Protein AF-A0A6F9C9N7-F1 (afdb_monomer_lite)

Foldseek 3Di:
DAPPVRHDDPDLDDAAALPDDDPSNVVVLVVLVVQLVVLVVLCVVLPDPPDDPVVSVVSNVSSVVSNVVSVVVNVVNVVRHPD

Radius of gyration: 18.3 Å; chains: 1; bounding box: 35×24×59 Å

Secondary structure (DSSP, 8-state):
-B-TT--B---SS-TT-TT---HHHHHHHHHHHHHHHHHHHHHHHHTSTTS-HHHHHHHHHHHHHHHHHHHHHHHHHHHHH--

Structure (mmCIF, N/CA/C/O backbone):
data_AF-A0A6F9C9N7-F1
#
_entry.id   AF-A0A6F9C9N7-F1
#
loop_
_atom_site.group_PDB
_atom_site.id
_atom_site.type_symbol
_atom_site.label_atom_id
_atom_site.label_alt_id
_atom_site.label_comp_id
_atom_site.label_asym_id
_atom_site.label_entity_id
_atom_site.label_seq_id
_atom_site.pdbx_PDB_ins_code
_atom_site.Cartn_x
_atom_site.Cartn_y
_atom_site.Cartn_z
_atom_site.occupancy
_atom_site.B_iso_or_equiv
_atom_site.auth_seq_id
_atom_site.auth_comp_id
_atom_site.auth_asym_id
_atom_site.auth_atom_id
_atom_site.pdbx_PDB_model_num
ATOM 1 N N . MET A 1 1 ? 10.375 2.048 -26.158 1.00 49.19 1 MET A N 1
ATOM 2 C CA . MET A 1 1 ? 9.294 2.358 -27.114 1.00 49.19 1 MET A CA 1
ATOM 3 C C . MET A 1 1 ? 9.222 3.869 -27.211 1.00 49.19 1 MET A C 1
ATOM 5 O O . MET A 1 1 ? 8.764 4.515 -26.276 1.00 49.19 1 MET A O 1
ATOM 9 N N . THR A 1 2 ? 9.831 4.420 -28.250 1.00 45.06 2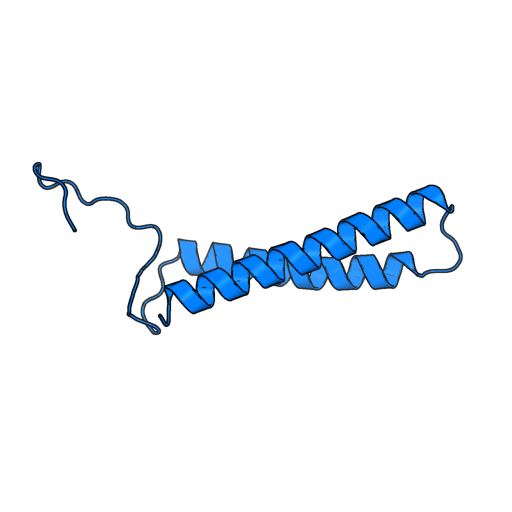 THR A N 1
ATOM 10 C 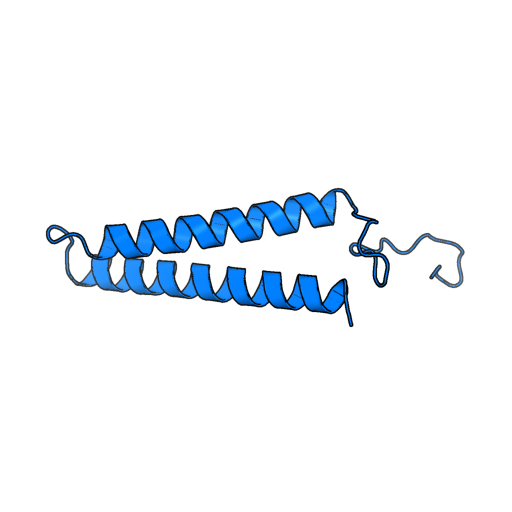CA . THR A 1 2 ? 9.979 5.864 -28.468 1.00 45.06 2 THR A CA 1
ATOM 11 C C . THR A 1 2 ? 8.792 6.354 -29.291 1.00 45.06 2 THR A C 1
ATOM 13 O O . THR A 1 2 ? 8.233 5.573 -30.058 1.00 45.06 2 THR A O 1
ATOM 16 N N . ASP A 1 3 ? 8.370 7.602 -29.100 1.00 52.16 3 ASP A N 1
ATOM 17 C CA . ASP A 1 3 ? 7.360 8.202 -29.976 1.00 52.16 3 ASP A CA 1
ATOM 18 C C . ASP A 1 3 ? 7.929 8.449 -31.385 1.00 52.16 3 ASP A C 1
ATOM 20 O O . ASP A 1 3 ? 9.152 8.484 -31.541 1.00 52.16 3 ASP A O 1
ATOM 24 N N . GLU A 1 4 ? 7.078 8.661 -32.394 1.00 60.09 4 GLU A N 1
ATOM 25 C CA . GLU A 1 4 ? 7.503 8.874 -33.797 1.00 60.09 4 GLU A CA 1
ATOM 26 C C . GLU A 1 4 ? 8.447 10.085 -33.981 1.00 60.09 4 GLU A C 1
ATOM 28 O O . GLU A 1 4 ? 9.141 10.193 -34.986 1.00 60.09 4 GLU A O 1
ATOM 33 N N . HIS A 1 5 ? 8.555 10.947 -32.962 1.00 61.62 5 HIS A N 1
ATOM 34 C CA . HIS A 1 5 ? 9.435 12.119 -32.898 1.00 61.62 5 HIS A CA 1
ATOM 35 C C . HIS A 1 5 ? 10.716 11.909 -32.057 1.00 61.62 5 HIS A C 1
ATOM 37 O O . HIS A 1 5 ? 11.401 12.868 -31.714 1.00 61.62 5 HIS A O 1
ATOM 43 N N . GLY A 1 6 ? 11.061 10.674 -31.670 1.00 59.81 6 GLY A N 1
ATOM 44 C CA . GLY A 1 6 ? 12.320 10.379 -30.966 1.00 59.81 6 GLY A CA 1
ATOM 45 C C . GLY A 1 6 ? 12.350 10.760 -29.477 1.00 59.81 6 GLY A C 1
ATOM 46 O O . GLY A 1 6 ? 13.367 10.573 -28.810 1.00 59.81 6 GLY A O 1
ATOM 47 N N . HIS A 1 7 ? 11.237 11.236 -28.915 1.00 61.47 7 HIS A N 1
ATOM 48 C CA . HIS A 1 7 ? 11.133 11.551 -27.491 1.00 61.47 7 HIS A CA 1
ATOM 49 C C . HIS A 1 7 ? 11.012 10.266 -26.658 1.00 61.47 7 HIS A C 1
ATOM 51 O O . HIS A 1 7 ? 10.165 9.404 -26.926 1.00 61.47 7 HIS A O 1
ATOM 57 N N . GLN A 1 8 ? 11.851 10.135 -25.623 1.00 55.75 8 GLN A N 1
ATOM 58 C CA . GLN A 1 8 ? 11.735 9.047 -24.653 1.00 55.75 8 GLN A CA 1
ATOM 59 C C . GLN A 1 8 ? 10.396 9.176 -23.925 1.00 55.75 8 GLN A C 1
ATOM 61 O O . GLN A 1 8 ? 10.206 10.076 -23.109 1.00 55.75 8 GLN A O 1
ATOM 66 N N . ARG A 1 9 ? 9.457 8.272 -24.221 1.00 57.66 9 ARG A N 1
ATOM 67 C CA . ARG A 1 9 ? 8.214 8.166 -23.456 1.00 57.66 9 ARG A CA 1
ATOM 68 C C . ARG A 1 9 ? 8.599 7.781 -22.023 1.00 57.66 9 ARG A C 1
ATOM 70 O O . ARG A 1 9 ? 9.239 6.737 -21.863 1.00 57.66 9 ARG A O 1
ATOM 77 N N . PRO A 1 10 ? 8.270 8.591 -21.001 1.00 53.47 10 PRO A N 1
ATOM 78 C CA . PRO A 1 10 ? 8.603 8.264 -19.624 1.00 53.47 10 PRO A CA 1
ATOM 79 C C . PRO A 1 10 ? 7.831 7.004 -19.236 1.00 53.47 10 PRO A C 1
ATOM 81 O O . PRO A 1 10 ? 6.628 7.030 -18.989 1.00 53.47 10 PRO A O 1
ATOM 84 N N . VAL A 1 11 ? 8.526 5.872 -19.236 1.00 55.59 11 VAL A N 1
ATOM 85 C CA . VAL A 1 11 ? 7.988 4.614 -18.738 1.00 55.59 11 VAL A CA 1
ATOM 86 C C . VAL A 1 11 ? 8.195 4.605 -17.230 1.00 55.59 11 VAL A C 1
ATOM 88 O O . VAL A 1 11 ? 9.314 4.494 -16.742 1.00 55.59 11 VAL A O 1
ATOM 91 N N . ALA A 1 12 ? 7.104 4.771 -16.482 1.00 52.34 12 ALA A N 1
ATOM 92 C CA . ALA A 1 12 ? 7.134 4.721 -15.020 1.00 52.34 12 ALA A CA 1
ATOM 93 C C . ALA A 1 12 ? 7.446 3.312 -14.482 1.00 52.34 12 ALA A C 1
ATOM 95 O O . ALA A 1 12 ? 7.778 3.178 -13.306 1.00 52.34 12 ALA A O 1
ATOM 96 N N . PHE A 1 13 ? 7.360 2.286 -15.341 1.00 54.25 13 PHE A N 1
ATOM 97 C CA . PHE A 1 13 ? 7.584 0.893 -14.979 1.00 54.25 13 PHE A CA 1
ATOM 98 C C . PHE A 1 13 ? 8.456 0.149 -15.998 1.00 54.25 13 PHE A C 1
ATOM 100 O O . PHE A 1 13 ? 8.246 0.260 -17.210 1.00 54.25 13 PHE A O 1
ATOM 107 N N . LEU A 1 14 ? 9.415 -0.640 -15.510 1.00 58.53 14 LEU A N 1
ATOM 108 C CA . LEU 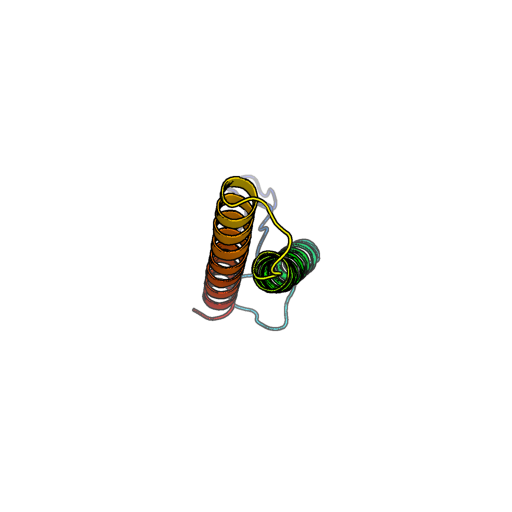A 1 14 ? 10.254 -1.520 -16.315 1.00 58.53 14 LEU A CA 1
ATOM 109 C C . LEU A 1 14 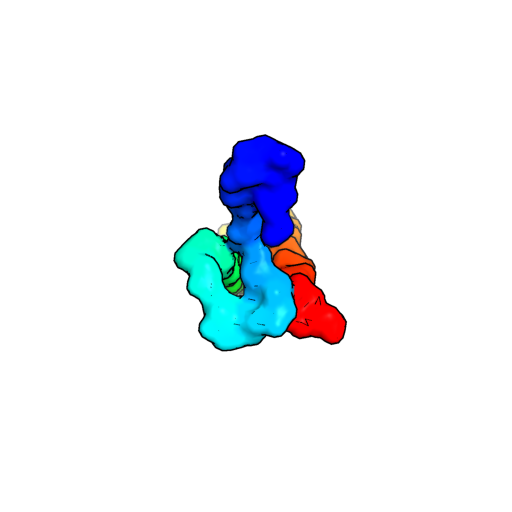? 9.576 -2.893 -16.441 1.00 58.53 14 LEU A C 1
ATOM 111 O O . LEU A 1 14 ? 9.792 -3.802 -15.638 1.00 58.53 14 LEU A O 1
ATOM 115 N N . ALA A 1 15 ? 8.746 -3.058 -17.468 1.00 55.66 15 ALA A N 1
ATOM 116 C CA . ALA A 1 15 ? 8.146 -4.355 -17.767 1.00 55.66 15 ALA A CA 1
ATOM 117 C C . ALA A 1 15 ? 9.229 -5.387 -18.152 1.00 55.66 15 ALA A C 1
ATOM 119 O O . ALA A 1 15 ? 10.188 -5.063 -18.858 1.00 55.66 15 ALA A O 1
ATOM 120 N N . TYR A 1 16 ? 9.051 -6.646 -17.731 1.00 55.84 16 TYR A N 1
ATOM 121 C CA . TYR A 1 16 ? 9.824 -7.811 -18.199 1.00 55.84 16 TYR A CA 1
ATOM 122 C C . TYR A 1 16 ? 11.285 -7.943 -17.704 1.00 55.84 16 TYR A C 1
ATOM 124 O O . TYR A 1 16 ? 12.019 -8.822 -18.161 1.00 55.84 16 TYR A O 1
ATOM 132 N N . ARG A 1 17 ? 11.739 -7.123 -16.742 1.00 61.19 17 ARG A N 1
ATOM 133 C CA . ARG A 1 17 ? 13.032 -7.323 -16.052 1.00 61.19 17 ARG A CA 1
ATOM 134 C C . ARG A 1 17 ? 12.887 -7.231 -14.537 1.00 61.19 17 ARG A C 1
ATOM 136 O O . ARG A 1 17 ? 12.902 -6.150 -13.966 1.00 61.19 17 ARG A O 1
ATOM 143 N N . VAL A 1 18 ? 12.856 -8.386 -13.874 1.00 61.75 18 VAL A N 1
ATOM 144 C CA . VAL A 1 18 ? 12.654 -8.491 -12.415 1.00 61.75 18 VAL A CA 1
ATOM 145 C C . VAL A 1 18 ? 13.743 -7.760 -11.610 1.00 61.75 18 VAL A C 1
ATOM 147 O O . VAL A 1 18 ? 13.420 -7.071 -10.643 1.00 61.75 18 VAL A O 1
ATOM 150 N N . ASN A 1 19 ? 15.003 -7.841 -12.057 1.00 62.44 19 ASN A N 1
ATOM 151 C CA . ASN A 1 19 ? 16.165 -7.189 -11.429 1.00 62.44 19 ASN A CA 1
ATOM 152 C C . ASN A 1 19 ? 16.391 -5.734 -11.867 1.00 62.44 19 ASN A C 1
ATOM 154 O O . ASN A 1 19 ? 17.262 -5.062 -11.323 1.00 62.44 19 ASN A O 1
ATOM 158 N N . GLY A 1 20 ? 15.642 -5.240 -12.855 1.00 64.94 20 GLY A N 1
ATOM 159 C CA . GLY A 1 20 ? 15.634 -3.819 -13.173 1.00 64.94 20 GLY A CA 1
ATOM 160 C C . GLY A 1 20 ? 14.569 -3.136 -12.324 1.00 64.94 20 GLY A C 1
ATOM 161 O O . GLY A 1 20 ? 13.436 -3.610 -12.235 1.00 64.94 20 GLY A O 1
ATOM 162 N N . GLN A 1 21 ? 14.940 -2.066 -11.635 1.00 64.56 21 GLN A N 1
ATOM 163 C CA . GLN A 1 21 ? 14.006 -1.308 -10.818 1.00 64.56 21 GLN A CA 1
ATOM 164 C C . GLN A 1 21 ? 14.294 0.173 -10.975 1.00 64.56 21 GLN A C 1
ATOM 166 O O . GLN A 1 21 ? 15.401 0.632 -10.694 1.00 64.56 21 GLN A O 1
ATOM 171 N N . TYR A 1 22 ? 13.298 0.922 -11.431 1.00 72.81 22 TYR A N 1
ATOM 172 C CA . TYR A 1 22 ? 13.377 2.373 -11.404 1.00 72.81 22 TYR A CA 1
ATOM 173 C C . TYR A 1 22 ? 13.172 2.882 -9.976 1.00 72.81 22 TYR A C 1
ATOM 175 O O . TYR A 1 22 ? 12.459 2.281 -9.170 1.00 72.81 22 TYR A O 1
ATOM 183 N N . ILE A 1 23 ? 13.766 4.036 -9.664 1.00 77.12 23 ILE A N 1
ATOM 184 C CA . ILE A 1 23 ? 13.647 4.670 -8.342 1.00 77.12 23 ILE A CA 1
ATOM 185 C C . ILE A 1 23 ? 12.169 4.896 -7.987 1.00 77.12 23 ILE A C 1
ATOM 187 O O . ILE A 1 23 ? 11.747 4.575 -6.879 1.00 77.12 23 ILE A O 1
ATOM 191 N N . MET A 1 24 ? 11.358 5.353 -8.947 1.00 77.44 24 MET A N 1
ATOM 192 C CA . MET A 1 24 ? 9.921 5.581 -8.747 1.00 77.44 24 MET A CA 1
ATOM 193 C C . MET A 1 24 ? 9.154 4.296 -8.410 1.00 77.44 24 MET A C 1
ATOM 195 O O . MET A 1 24 ? 8.259 4.328 -7.572 1.00 77.44 24 MET A O 1
ATOM 199 N N . GLU A 1 25 ? 9.531 3.153 -8.987 1.00 79.06 25 GLU A N 1
ATOM 200 C CA . GLU A 1 25 ? 8.928 1.856 -8.661 1.00 79.06 25 GLU A CA 1
ATOM 201 C C . GLU A 1 25 ? 9.275 1.404 -7.236 1.00 79.06 25 GLU A C 1
ATOM 203 O O . GLU A 1 25 ? 8.426 0.879 -6.515 1.00 79.06 25 GLU A O 1
ATOM 208 N N . GLY A 1 26 ? 10.528 1.609 -6.812 1.00 81.12 26 GLY A N 1
ATOM 209 C CA . GLY A 1 26 ? 10.969 1.350 -5.437 1.00 81.12 26 GLY A CA 1
ATOM 210 C C . GLY A 1 26 ? 10.279 2.232 -4.411 1.00 81.12 26 GLY A C 1
ATOM 211 O O . GLY A 1 26 ? 9.793 1.734 -3.395 1.00 81.12 26 GLY A O 1
ATOM 212 N N . LEU A 1 27 ? 10.164 3.526 -4.697 1.00 86.12 27 LEU A N 1
ATOM 213 C CA . LEU A 1 27 ? 9.458 4.461 -3.827 1.00 86.12 27 LEU A CA 1
ATOM 214 C C . LEU A 1 27 ? 7.960 4.131 -3.752 1.00 86.12 27 LEU A C 1
ATOM 216 O O . LEU A 1 27 ? 7.410 4.063 -2.657 1.00 86.12 27 LEU A O 1
ATOM 220 N N . ALA A 1 28 ? 7.312 3.836 -4.882 1.00 84.38 28 ALA A N 1
ATOM 221 C CA . ALA A 1 28 ? 5.899 3.463 -4.899 1.00 84.38 28 ALA A CA 1
ATOM 222 C C . ALA A 1 28 ? 5.639 2.151 -4.137 1.00 84.38 28 ALA A C 1
ATOM 224 O O . ALA A 1 28 ? 4.738 2.089 -3.304 1.00 84.38 28 ALA A O 1
ATOM 225 N N . SER A 1 29 ? 6.445 1.111 -4.373 1.00 84.50 29 SER A N 1
ATOM 226 C CA . SER A 1 29 ? 6.275 -0.190 -3.707 1.00 84.50 29 SER A CA 1
ATOM 227 C C . SER A 1 29 ? 6.533 -0.123 -2.199 1.00 84.50 29 SER A C 1
ATOM 229 O O . SER A 1 29 ? 5.725 -0.631 -1.425 1.00 84.50 29 SER A O 1
ATOM 231 N N . SER A 1 30 ? 7.599 0.549 -1.754 1.00 88.31 30 SER A N 1
ATOM 232 C CA . SER A 1 30 ? 7.881 0.730 -0.320 1.00 88.31 30 SER A CA 1
ATOM 233 C C . SER A 1 30 ? 6.804 1.558 0.393 1.00 88.31 30 SER A C 1
ATOM 235 O O . SER A 1 30 ? 6.391 1.215 1.504 1.00 88.31 30 SER A O 1
ATOM 237 N N . PHE A 1 31 ? 6.273 2.595 -0.257 1.00 87.25 31 PHE A N 1
ATOM 238 C CA . PHE A 1 31 ? 5.153 3.371 0.272 1.00 87.25 31 PHE A CA 1
ATOM 239 C C . PHE A 1 31 ? 3.877 2.527 0.411 1.00 87.25 31 PHE A C 1
ATOM 241 O O . PHE A 1 31 ? 3.221 2.547 1.451 1.00 87.25 31 PHE A O 1
ATOM 248 N N . LEU A 1 32 ? 3.549 1.714 -0.596 1.00 87.50 32 LEU A N 1
ATOM 249 C CA . LEU A 1 32 ? 2.387 0.822 -0.545 1.00 87.50 32 LEU A CA 1
ATOM 250 C C . LEU A 1 32 ? 2.526 -0.253 0.543 1.00 87.50 32 LEU A C 1
ATOM 252 O O . LEU A 1 32 ? 1.558 -0.538 1.248 1.00 87.50 32 LEU A O 1
ATOM 256 N N . PHE A 1 33 ? 3.724 -0.816 0.725 1.00 87.19 33 PHE A N 1
ATOM 257 C CA . PHE A 1 33 ? 3.986 -1.793 1.785 1.00 87.19 33 PHE A CA 1
ATOM 258 C C . PHE A 1 33 ? 3.868 -1.187 3.185 1.00 87.19 33 PHE A C 1
ATOM 260 O O . PHE A 1 33 ? 3.248 -1.788 4.064 1.00 87.19 33 PHE A O 1
ATOM 267 N N . THR A 1 34 ? 4.420 0.009 3.400 1.00 90.44 34 THR A N 1
ATOM 268 C CA . THR A 1 34 ? 4.324 0.692 4.701 1.00 90.44 34 THR A CA 1
ATOM 269 C C . THR A 1 34 ? 2.886 1.094 5.023 1.00 90.44 34 THR A C 1
ATOM 271 O O . THR A 1 34 ? 2.443 0.895 6.153 1.00 90.44 34 THR A O 1
ATOM 274 N N . MET A 1 35 ? 2.118 1.558 4.033 1.00 89.75 35 MET A N 1
ATOM 275 C CA . MET A 1 35 ? 0.692 1.860 4.189 1.00 89.75 35 MET A CA 1
ATOM 276 C C . MET A 1 35 ? -0.135 0.615 4.545 1.00 89.75 35 MET A C 1
ATOM 278 O O . MET A 1 35 ? -0.988 0.680 5.432 1.00 89.75 35 MET A O 1
ATOM 282 N N . GLY A 1 36 ? 0.151 -0.530 3.916 1.00 91.06 36 GLY A N 1
ATOM 283 C CA . GLY A 1 36 ? -0.488 -1.803 4.256 1.00 91.06 36 GLY A CA 1
ATOM 284 C C . GLY A 1 36 ? -0.182 -2.263 5.681 1.00 91.06 36 GLY A C 1
ATOM 285 O O . GLY A 1 36 ? -1.095 -2.623 6.423 1.00 91.06 36 GLY A O 1
ATOM 286 N N . GLY A 1 37 ?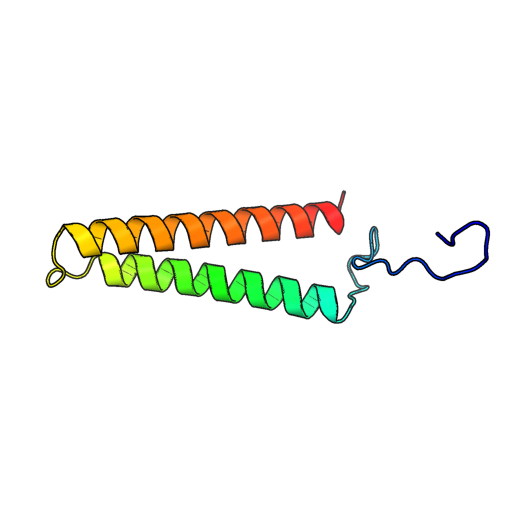 1.085 -2.175 6.101 1.00 90.31 37 GLY A N 1
ATOM 287 C CA . GLY A 1 37 ? 1.499 -2.479 7.475 1.00 90.31 37 GLY A CA 1
ATOM 288 C C . GLY A 1 37 ? 0.839 -1.562 8.510 1.00 90.31 37 GLY A C 1
ATOM 289 O O . GLY A 1 37 ? 0.303 -2.038 9.511 1.00 90.31 37 GLY A O 1
ATOM 290 N N . LEU A 1 38 ? 0.789 -0.254 8.238 1.00 91.25 38 LEU A N 1
ATOM 291 C CA . LEU A 1 38 ? 0.064 0.709 9.072 1.00 91.25 38 LEU A CA 1
ATOM 292 C C . LEU A 1 38 ? -1.439 0.411 9.128 1.00 91.25 38 LEU A C 1
ATOM 294 O O . LEU A 1 38 ? -2.044 0.561 10.187 1.00 91.25 38 LEU A O 1
ATOM 298 N N . GLY A 1 39 ? -2.039 -0.062 8.032 1.00 91.38 39 GLY A N 1
ATOM 299 C CA . GLY A 1 39 ? -3.436 -0.497 7.997 1.00 91.38 39 GLY A CA 1
ATOM 300 C C . GLY A 1 39 ? -3.742 -1.599 9.017 1.00 91.38 39 GLY A C 1
ATOM 301 O O . GLY A 1 39 ? -4.741 -1.508 9.731 1.00 91.38 39 GLY A O 1
ATOM 302 N N . PHE A 1 40 ? -2.848 -2.584 9.161 1.00 89.25 40 PHE A N 1
ATOM 303 C CA . PHE A 1 40 ? -2.973 -3.631 10.183 1.00 89.25 40 PHE A CA 1
ATOM 304 C C . PHE A 1 40 ? -2.820 -3.096 11.611 1.00 89.25 40 PHE A C 1
ATOM 306 O O . PHE A 1 40 ? -3.590 -3.485 12.486 1.00 89.25 40 PHE A O 1
ATOM 313 N N . ILE A 1 41 ? -1.884 -2.172 11.849 1.00 90.69 41 ILE A N 1
ATOM 314 C CA . ILE A 1 41 ? -1.707 -1.542 13.170 1.00 90.69 41 ILE A CA 1
ATOM 315 C C . ILE A 1 41 ? -2.957 -0.736 13.558 1.00 90.69 41 ILE A C 1
ATOM 317 O O . ILE A 1 41 ? -3.400 -0.779 14.705 1.00 90.69 41 ILE A O 1
ATOM 321 N N . ILE A 1 42 ? -3.564 -0.024 12.603 1.00 88.62 42 ILE A N 1
ATOM 322 C CA . ILE A 1 42 ? -4.811 0.724 12.820 1.00 88.62 42 ILE A CA 1
ATOM 323 C C . ILE A 1 42 ? -5.970 -0.231 13.130 1.00 88.62 42 ILE A C 1
ATOM 325 O O . ILE A 1 42 ? -6.759 0.049 14.035 1.00 88.62 42 ILE A O 1
ATOM 329 N N . LEU A 1 43 ? -6.059 -1.366 12.429 1.00 88.81 43 LEU A N 1
ATOM 330 C CA . LEU A 1 43 ? -7.044 -2.417 12.702 1.00 88.81 43 LEU A CA 1
ATOM 331 C C . LEU A 1 43 ? -6.893 -2.980 14.118 1.00 88.81 43 LEU A C 1
ATOM 333 O O . LEU A 1 43 ? -7.883 -3.038 14.849 1.00 88.81 43 LEU A O 1
ATOM 337 N N . ASP A 1 44 ? -5.673 -3.316 14.535 1.00 86.88 44 ASP A N 1
ATOM 338 C CA . ASP A 1 44 ? -5.400 -3.801 15.891 1.00 86.88 44 ASP A CA 1
ATOM 339 C C . ASP A 1 44 ? -5.767 -2.745 16.944 1.00 86.88 44 ASP A C 1
ATOM 341 O O . ASP A 1 44 ? -6.513 -3.004 17.893 1.00 86.88 44 ASP A O 1
ATOM 345 N N . ARG A 1 45 ? -5.375 -1.487 16.706 1.00 84.44 45 ARG A N 1
ATOM 346 C CA . ARG A 1 45 ? -5.707 -0.378 17.602 1.00 84.44 45 ARG A CA 1
ATOM 347 C C . ARG A 1 45 ? -7.211 -0.121 17.691 1.00 84.44 45 ARG A C 1
ATOM 349 O O . ARG A 1 45 ? -7.699 0.223 18.768 1.00 84.44 45 ARG A O 1
ATOM 356 N N . SER A 1 46 ? -7.949 -0.305 16.596 1.00 82.94 46 SER A N 1
ATOM 357 C CA . SER A 1 46 ? -9.408 -0.144 16.551 1.00 82.94 46 SER A CA 1
ATOM 358 C C . SER A 1 46 ? -10.150 -1.172 17.413 1.00 82.94 46 SER A C 1
ATOM 360 O O . SER A 1 46 ? -11.277 -0.920 17.843 1.00 82.94 46 SER A O 1
ATOM 362 N N . ASN A 1 47 ? -9.515 -2.308 17.719 1.00 80.75 47 ASN A N 1
ATOM 363 C CA . ASN A 1 47 ? -10.084 -3.340 18.577 1.00 80.75 47 ASN A CA 1
ATOM 364 C C . ASN A 1 47 ? -9.951 -3.023 20.081 1.00 80.75 47 ASN A C 1
ATOM 366 O O . ASN A 1 47 ? -10.499 -3.743 20.915 1.00 80.75 47 ASN A O 1
ATOM 370 N N . ALA A 1 48 ? -9.262 -1.937 20.450 1.00 81.81 48 ALA A N 1
ATOM 371 C CA . ALA A 1 48 ? -9.097 -1.549 21.844 1.00 81.81 48 ALA A CA 1
ATOM 372 C C . ALA A 1 48 ? -10.447 -1.178 22.509 1.00 81.81 48 ALA A C 1
ATOM 374 O O . ALA A 1 48 ? -11.244 -0.435 21.929 1.00 81.81 48 ALA A O 1
ATOM 375 N N . PRO A 1 49 ? -10.699 -1.615 23.760 1.00 69.56 49 PRO A N 1
ATOM 376 C CA . PRO A 1 49 ? -12.010 -1.507 24.414 1.00 69.56 49 PRO A CA 1
ATOM 377 C C . PRO A 1 49 ? -12.434 -0.085 24.845 1.00 69.56 49 PRO A C 1
ATOM 379 O O . PRO A 1 49 ? -13.519 0.075 25.392 1.00 69.56 49 PRO A O 1
ATOM 382 N N . ASN A 1 50 ? -11.636 0.954 24.570 1.00 75.62 50 ASN A N 1
ATOM 383 C CA . ASN A 1 50 ? -11.860 2.337 25.031 1.00 75.62 50 ASN A CA 1
ATOM 384 C C . ASN A 1 50 ? -12.232 3.334 23.911 1.00 75.62 50 ASN A C 1
ATOM 386 O O . ASN A 1 50 ? -11.992 4.532 24.044 1.00 75.62 50 ASN A O 1
ATOM 390 N N . ILE A 1 51 ? -12.788 2.867 22.788 1.00 76.38 51 ILE A N 1
ATOM 391 C CA . ILE A 1 51 ? -13.107 3.721 21.629 1.00 76.38 51 ILE A CA 1
ATOM 392 C C . ILE A 1 51 ? -14.633 3.831 21.443 1.00 76.38 51 ILE A C 1
ATOM 394 O O . ILE A 1 51 ? -15.321 2.806 21.458 1.00 76.38 51 ILE A O 1
ATOM 398 N N . PRO A 1 52 ? -15.193 5.039 21.224 1.00 84.00 52 PRO A N 1
ATOM 399 C CA . PRO A 1 52 ? -16.611 5.202 20.905 1.00 84.00 52 PRO A CA 1
ATOM 400 C C . PRO A 1 52 ? -16.999 4.425 19.635 1.00 84.00 52 PRO A C 1
ATOM 402 O O . PRO A 1 52 ? -16.249 4.400 18.657 1.00 84.00 52 PRO A O 1
ATOM 405 N N . LYS A 1 53 ? -18.194 3.811 19.634 1.00 81.56 53 LYS A N 1
ATOM 406 C CA . LYS A 1 53 ? -18.661 2.860 18.598 1.00 81.56 53 LYS A CA 1
ATOM 407 C C . LYS A 1 53 ? -18.498 3.375 17.161 1.00 81.56 53 LYS A C 1
ATOM 409 O O . LYS A 1 53 ? -18.056 2.626 16.297 1.00 81.56 53 LYS A O 1
ATOM 414 N N . LEU A 1 54 ? -18.813 4.650 16.923 1.00 82.19 54 LEU A N 1
ATOM 415 C CA . LEU A 1 54 ? -18.713 5.278 15.601 1.00 82.19 54 LEU A CA 1
ATOM 416 C C . LEU A 1 54 ? -17.255 5.398 15.130 1.00 82.19 54 LEU A C 1
ATOM 418 O O . LEU A 1 54 ? -16.938 5.061 13.993 1.00 82.19 54 LEU A O 1
ATOM 422 N N . ASN A 1 55 ? -16.353 5.799 16.027 1.00 84.25 55 ASN A N 1
ATOM 423 C CA . ASN A 1 55 ? -14.935 5.961 15.712 1.00 84.25 55 ASN A CA 1
ATOM 424 C C . ASN A 1 55 ? -14.249 4.599 15.510 1.00 84.25 55 ASN A C 1
ATOM 426 O O . ASN A 1 55 ? -13.410 4.447 14.628 1.00 84.25 55 ASN A O 1
ATOM 430 N N . ARG A 1 56 ? -14.676 3.578 16.267 1.00 84.69 56 ARG A N 1
ATOM 431 C CA . ARG A 1 56 ? -14.264 2.184 16.056 1.00 84.69 56 ARG A CA 1
ATOM 432 C C . ARG A 1 56 ? -14.654 1.681 14.665 1.00 84.69 56 ARG A C 1
ATOM 434 O O . ARG A 1 56 ? -13.827 1.072 13.996 1.00 84.69 56 ARG A O 1
ATOM 441 N N . PHE A 1 57 ? -15.881 1.955 14.221 1.00 86.31 57 PHE A N 1
ATOM 442 C CA . PHE A 1 57 ? -16.357 1.518 12.905 1.00 86.31 57 PHE A CA 1
ATOM 443 C C . PHE A 1 57 ? -15.601 2.208 11.758 1.00 86.31 57 PHE A C 1
ATOM 445 O O . PHE A 1 57 ? -15.192 1.545 10.808 1.00 86.31 57 PHE A O 1
ATOM 452 N N . LEU A 1 58 ? -15.348 3.517 11.880 1.00 87.88 58 LEU A N 1
ATOM 453 C CA . LEU A 1 58 ? -14.541 4.285 10.923 1.00 87.88 58 LEU A CA 1
ATOM 454 C C . LEU A 1 58 ? -13.099 3.774 10.832 1.00 87.88 58 LEU A C 1
ATOM 456 O O . LEU A 1 58 ? -12.603 3.550 9.731 1.00 87.88 58 LEU A O 1
ATOM 460 N N . LEU A 1 59 ? -12.435 3.561 11.973 1.00 88.12 59 LEU A N 1
ATOM 461 C CA . LEU A 1 59 ? -11.058 3.054 12.018 1.00 88.12 59 LEU A CA 1
ATOM 462 C C . LEU A 1 59 ? -10.948 1.648 11.425 1.00 88.12 59 LEU A C 1
ATOM 464 O O . LEU A 1 59 ? -10.011 1.375 10.678 1.00 88.12 59 LEU A O 1
ATOM 468 N N . LEU A 1 60 ? -11.920 0.779 11.714 1.00 89.00 60 LEU A N 1
ATOM 469 C CA . LEU A 1 60 ? -11.978 -0.566 11.149 1.00 89.00 60 LEU A CA 1
ATOM 470 C C . LEU A 1 60 ? -12.145 -0.506 9.626 1.00 89.00 60 LEU A C 1
ATOM 472 O O . LEU A 1 60 ? -11.408 -1.178 8.909 1.00 89.00 60 LEU A O 1
ATOM 476 N N . PHE A 1 61 ? -13.050 0.341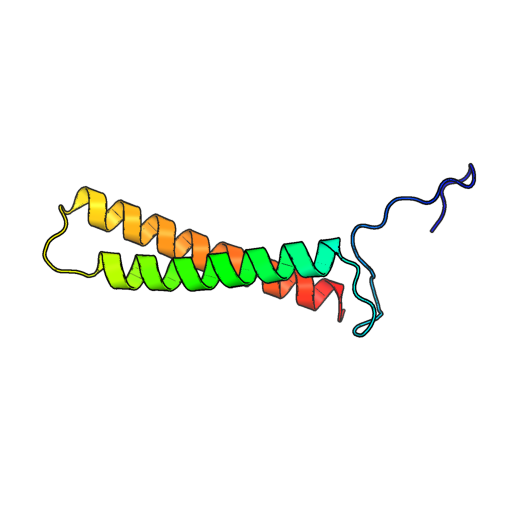 9.125 1.00 90.19 61 PHE A N 1
ATOM 477 C CA . PHE A 1 61 ? -13.262 0.518 7.688 1.00 90.19 61 PHE A CA 1
ATOM 478 C C . PHE A 1 61 ? -12.014 1.069 6.984 1.00 90.19 61 PHE A C 1
ATOM 480 O O . PHE A 1 61 ? -11.580 0.516 5.978 1.00 90.19 61 PHE A O 1
ATOM 487 N N . ILE A 1 62 ? -11.391 2.113 7.538 1.00 90.75 62 ILE A N 1
ATOM 488 C CA . ILE A 1 62 ? -10.172 2.722 6.985 1.00 90.75 62 ILE A CA 1
ATOM 489 C C . ILE A 1 62 ? -9.006 1.729 6.987 1.00 90.75 62 ILE A C 1
ATOM 491 O O . ILE A 1 62 ? -8.325 1.585 5.972 1.00 90.75 62 ILE A O 1
ATOM 495 N N . GLY A 1 63 ? -8.783 1.022 8.098 1.00 90.19 63 GLY A N 1
ATOM 496 C CA . GLY A 1 63 ? -7.725 0.019 8.194 1.00 90.19 63 GLY A CA 1
ATOM 497 C C . GLY A 1 63 ? -7.937 -1.123 7.199 1.00 90.19 63 GLY A C 1
ATOM 498 O O . GLY A 1 63 ? -7.007 -1.507 6.493 1.00 90.19 63 GLY A O 1
ATOM 499 N N . PHE A 1 64 ? -9.177 -1.597 7.058 1.00 90.12 64 PHE A N 1
ATOM 500 C CA . PHE A 1 64 ? -9.530 -2.642 6.100 1.00 90.12 64 PHE A CA 1
ATOM 501 C C . PHE A 1 64 ? -9.319 -2.206 4.642 1.00 90.12 64 PHE A C 1
ATOM 503 O O . PHE A 1 64 ? -8.697 -2.933 3.867 1.00 90.12 64 PHE A O 1
ATOM 510 N N . VAL A 1 65 ? -9.764 -0.999 4.274 1.00 91.69 65 VAL A N 1
ATOM 511 C CA . VAL A 1 65 ? -9.558 -0.438 2.927 1.00 91.69 65 VAL A CA 1
ATOM 512 C C . VAL A 1 65 ? -8.070 -0.229 2.635 1.00 91.69 65 VAL A C 1
ATOM 514 O O . VAL A 1 65 ? -7.620 -0.558 1.541 1.00 91.69 65 VAL A O 1
ATOM 517 N N . SER A 1 66 ? -7.290 0.250 3.609 1.00 90.81 66 SER A N 1
ATOM 518 C CA . SER A 1 66 ? -5.838 0.437 3.470 1.00 90.81 66 SER A CA 1
ATOM 519 C C . SER A 1 66 ? -5.105 -0.882 3.178 1.00 90.81 66 SER A C 1
ATOM 521 O O . SER A 1 66 ? -4.282 -0.972 2.259 1.00 90.81 66 SER A O 1
ATOM 523 N N . VAL A 1 67 ? -5.444 -1.949 3.912 1.00 90.88 67 VAL A N 1
ATOM 524 C CA . VAL A 1 67 ? -4.873 -3.290 3.699 1.00 90.88 67 VAL A CA 1
ATOM 525 C C . VAL A 1 67 ? -5.279 -3.857 2.336 1.00 90.88 67 VAL A C 1
ATOM 527 O O . VAL A 1 67 ? -4.440 -4.388 1.612 1.00 90.88 67 VAL A O 1
ATOM 530 N N . LEU A 1 68 ? -6.546 -3.709 1.941 1.00 90.62 68 LEU A N 1
ATOM 531 C CA . LEU A 1 68 ? -7.012 -4.145 0.623 1.00 90.62 68 LEU A CA 1
ATOM 532 C C . LEU A 1 68 ? -6.290 -3.413 -0.510 1.00 90.62 68 LEU A C 1
ATOM 534 O O . LEU A 1 68 ? -5.803 -4.052 -1.442 1.00 90.62 68 LEU A O 1
ATOM 538 N N . LEU A 1 69 ? -6.193 -2.085 -0.426 1.00 88.88 69 LEU A N 1
ATOM 539 C CA . LEU A 1 69 ? -5.568 -1.262 -1.457 1.00 88.88 69 LEU A CA 1
ATOM 540 C C . LEU A 1 69 ? -4.088 -1.623 -1.631 1.00 88.88 69 LEU A C 1
ATOM 542 O O . LEU A 1 69 ? -3.637 -1.854 -2.753 1.00 88.88 69 LEU A O 1
ATOM 546 N N . SER A 1 70 ? -3.348 -1.727 -0.525 1.00 89.50 70 SER A N 1
ATOM 547 C CA . SER A 1 70 ? -1.937 -2.127 -0.548 1.00 89.50 70 SER A CA 1
ATOM 548 C C . SER A 1 70 ? -1.747 -3.536 -1.119 1.00 89.50 70 SER A C 1
ATOM 550 O O . SER A 1 70 ? -0.865 -3.735 -1.956 1.00 89.50 70 SER A O 1
ATOM 552 N N . PHE A 1 71 ? -2.609 -4.495 -0.765 1.00 87.81 71 PHE A N 1
ATOM 553 C CA . PHE A 1 71 ? -2.555 -5.856 -1.304 1.00 87.81 71 PHE A CA 1
ATOM 554 C C . PHE A 1 71 ? -2.818 -5.904 -2.814 1.00 87.81 71 PHE A C 1
ATOM 556 O O . PHE A 1 71 ? -2.055 -6.528 -3.558 1.00 87.81 71 PHE A O 1
ATOM 563 N N . PHE A 1 72 ? -3.869 -5.228 -3.289 1.00 87.44 72 PHE A N 1
ATOM 564 C CA . PHE A 1 72 ? -4.182 -5.169 -4.716 1.00 87.44 72 PHE A CA 1
ATOM 565 C C . PHE A 1 72 ? -3.067 -4.489 -5.509 1.00 87.44 72 PHE A C 1
ATOM 567 O O . PHE A 1 72 ? -2.650 -5.020 -6.537 1.00 87.44 72 PHE A O 1
ATOM 574 N N . MET A 1 73 ? -2.530 -3.369 -5.021 1.00 83.38 73 MET A N 1
ATOM 575 C CA . MET A 1 73 ? -1.453 -2.657 -5.711 1.00 83.38 73 MET A CA 1
ATOM 576 C C . MET A 1 73 ? -0.148 -3.455 -5.733 1.00 83.38 73 MET A C 1
ATOM 578 O O . MET A 1 73 ? 0.497 -3.527 -6.777 1.00 83.38 73 MET A O 1
ATOM 582 N N . ALA A 1 74 ? 0.210 -4.140 -4.641 1.00 83.44 74 ALA A N 1
ATOM 583 C CA . ALA A 1 74 ? 1.361 -5.042 -4.622 1.00 83.44 74 ALA A CA 1
ATOM 584 C C . ALA A 1 74 ? 1.179 -6.224 -5.591 1.00 83.44 74 ALA A C 1
ATOM 586 O O . ALA A 1 74 ? 2.109 -6.592 -6.310 1.00 83.44 74 ALA A O 1
ATOM 587 N N . ARG A 1 75 ? -0.031 -6.799 -5.674 1.00 82.94 75 ARG A N 1
ATOM 588 C CA . ARG A 1 75 ? -0.355 -7.868 -6.634 1.00 82.94 75 ARG A CA 1
ATOM 589 C C . ARG A 1 75 ? -0.266 -7.389 -8.078 1.00 82.94 75 ARG A C 1
ATOM 591 O O . ARG A 1 75 ? 0.323 -8.088 -8.897 1.00 82.94 75 ARG A O 1
ATOM 598 N N . VAL A 1 76 ? -0.814 -6.216 -8.388 1.00 79.06 76 VAL A N 1
ATOM 599 C CA . VAL A 1 76 ? -0.720 -5.609 -9.723 1.00 79.06 76 VAL A CA 1
ATOM 600 C C . VAL A 1 76 ? 0.740 -5.338 -10.081 1.00 79.06 76 VAL A C 1
ATOM 602 O O . VAL A 1 76 ? 1.169 -5.705 -11.169 1.00 79.06 76 VAL A O 1
ATOM 605 N N . PHE A 1 77 ? 1.529 -4.803 -9.148 1.00 75.56 77 PHE A N 1
ATOM 606 C CA . PHE A 1 77 ? 2.954 -4.550 -9.352 1.00 75.56 77 PHE A CA 1
ATOM 607 C C . PHE A 1 77 ? 3.739 -5.841 -9.643 1.00 75.56 77 PHE A C 1
ATOM 609 O O . PHE A 1 77 ? 4.519 -5.899 -10.593 1.00 75.56 77 PHE A O 1
ATOM 616 N N . MET A 1 78 ? 3.474 -6.916 -8.893 1.00 76.94 78 MET A N 1
ATOM 617 C CA . MET A 1 78 ? 4.071 -8.230 -9.159 1.00 76.94 78 MET A CA 1
ATOM 618 C C . MET A 1 78 ? 3.656 -8.792 -10.525 1.00 76.94 78 MET A C 1
ATOM 620 O O . MET A 1 78 ? 4.505 -9.335 -11.224 1.00 76.94 78 MET A O 1
ATOM 624 N N . ARG A 1 79 ? 2.391 -8.620 -10.937 1.00 73.56 79 ARG A N 1
ATOM 625 C CA . ARG A 1 79 ? 1.892 -9.038 -12.264 1.00 73.56 79 ARG A CA 1
ATOM 626 C C . ARG A 1 79 ? 2.468 -8.205 -13.411 1.00 73.56 79 ARG A C 1
ATOM 628 O O . ARG A 1 79 ? 2.605 -8.710 -14.515 1.00 73.56 79 ARG A O 1
ATOM 635 N N . MET A 1 80 ? 2.817 -6.942 -13.166 1.00 68.25 80 MET A N 1
ATOM 636 C CA . MET A 1 80 ? 3.515 -6.104 -14.146 1.00 68.25 80 MET A CA 1
ATOM 637 C C . MET A 1 80 ? 4.989 -6.512 -14.299 1.00 68.25 80 MET A C 1
ATOM 639 O O . MET A 1 80 ? 5.520 -6.470 -15.410 1.00 68.25 80 MET A O 1
ATOM 643 N N . LYS A 1 81 ? 5.653 -6.928 -13.208 1.00 64.19 81 LYS A N 1
ATOM 644 C CA . LYS A 1 81 ? 7.047 -7.409 -13.248 1.00 64.19 81 LYS A CA 1
ATOM 645 C C . LYS A 1 81 ? 7.193 -8.842 -13.770 1.00 64.19 81 LYS A C 1
ATOM 647 O O . LYS A 1 81 ? 8.174 -9.119 -14.459 1.00 64.19 81 LYS A O 1
ATOM 652 N N . LEU A 1 82 ? 6.255 -9.732 -13.446 1.00 61.78 82 LEU A N 1
ATOM 653 C CA . LEU A 1 82 ? 6.197 -11.119 -13.912 1.00 61.78 82 LEU A CA 1
ATOM 654 C C . LEU A 1 82 ? 4.806 -11.380 -14.526 1.00 61.78 82 LEU A C 1
ATOM 656 O O . LEU A 1 82 ? 3.849 -11.535 -13.758 1.00 61.78 82 LEU A O 1
ATOM 660 N N . PRO A 1 83 ? 4.672 -11.371 -15.869 1.00 55.59 83 PRO A N 1
ATOM 661 C CA . PRO A 1 83 ? 3.394 -11.641 -16.534 1.00 55.59 83 PRO A CA 1
ATOM 662 C C . PRO A 1 83 ? 2.851 -13.047 -16.227 1.00 55.59 83 PRO A C 1
ATOM 664 O O . PRO A 1 83 ? 3.665 -13.993 -16.151 1.00 55.59 83 PRO A O 1
#

pLDDT: mean 76.96, std 13.51, range [45.06, 91.69]

Sequence (83 aa):
MTDEHGHQRPVAFLAYRVNGQYIMEGLASSFLFTMGGLGFIILDRSNAPNIPKLNRFLLLFIGFVSVLLSFFMARVFMRMKLP